Protein AF-A0A4S3ZT06-F1 (afdb_monomer)

Organism: NCBI:txid2565924

Structure (mmCIF, N/CA/C/O backbone):
data_AF-A0A4S3ZT06-F1
#
_entry.id   AF-A0A4S3ZT06-F1
#
loop_
_atom_site.group_PDB
_atom_site.id
_atom_site.type_symbol
_atom_site.label_atom_id
_atom_site.label_alt_id
_atom_site.label_comp_id
_atom_site.label_asym_id
_atom_site.label_entity_id
_atom_site.label_seq_id
_atom_site.pdbx_PDB_ins_code
_atom_site.Cartn_x
_atom_site.Cartn_y
_atom_site.Cartn_z
_atom_site.occupancy
_atom_site.B_iso_or_equiv
_atom_site.auth_seq_id
_atom_site.auth_comp_id
_atom_site.auth_asym_id
_atom_site.auth_atom_id
_atom_site.pdbx_PDB_model_num
ATOM 1 N N . MET A 1 1 ? -8.053 -38.785 -19.564 1.00 36.06 1 MET A N 1
ATOM 2 C CA . MET A 1 1 ? -6.860 -37.958 -19.277 1.00 36.06 1 MET A CA 1
ATOM 3 C C . MET A 1 1 ? -7.232 -37.022 -18.142 1.00 36.06 1 MET A C 1
ATOM 5 O O . MET A 1 1 ? -8.345 -36.522 -18.160 1.00 36.06 1 MET A O 1
ATOM 9 N N . ASN A 1 2 ? -6.358 -36.918 -17.140 1.00 32.78 2 ASN A N 1
ATOM 10 C CA . ASN A 1 2 ? -6.612 -36.364 -15.805 1.00 32.78 2 ASN A CA 1
ATOM 11 C C . ASN A 1 2 ? -7.207 -34.948 -15.781 1.00 32.78 2 ASN A C 1
ATOM 13 O O . ASN A 1 2 ? -6.663 -34.030 -16.386 1.00 32.78 2 ASN A O 1
ATOM 17 N N . GLU A 1 3 ? -8.242 -34.787 -14.958 1.00 38.53 3 GLU A N 1
ATOM 18 C CA . GLU A 1 3 ? -8.952 -33.550 -14.599 1.00 38.53 3 GLU A CA 1
ATOM 19 C C . GLU A 1 3 ? -8.167 -32.643 -13.618 1.00 38.53 3 GLU A C 1
ATOM 21 O O . GLU A 1 3 ? -8.755 -32.023 -12.745 1.00 38.53 3 GLU A O 1
ATOM 26 N N . ASN A 1 4 ? -6.834 -32.560 -13.715 1.00 41.00 4 ASN A N 1
ATOM 27 C CA . ASN A 1 4 ? -6.007 -31.859 -12.709 1.00 41.00 4 ASN A CA 1
ATOM 28 C C . ASN A 1 4 ? -4.947 -30.904 -13.281 1.00 41.00 4 ASN A C 1
ATOM 30 O O . ASN A 1 4 ? -3.940 -30.623 -12.639 1.00 41.00 4 ASN A O 1
ATOM 34 N N . LEU A 1 5 ? -5.152 -30.384 -14.489 1.00 35.47 5 LEU A N 1
ATOM 35 C CA . LEU A 1 5 ? -4.251 -29.402 -15.091 1.00 35.47 5 LEU A CA 1
ATOM 36 C C . LEU A 1 5 ? -5.050 -28.161 -15.496 1.00 35.47 5 LEU A C 1
ATOM 38 O O . LEU A 1 5 ? -5.863 -28.231 -16.411 1.00 35.47 5 LEU A O 1
ATOM 42 N N . LEU A 1 6 ? -4.740 -27.041 -14.827 1.00 35.16 6 LEU A N 1
ATOM 43 C CA . LEU A 1 6 ? -5.126 -25.653 -15.138 1.00 35.16 6 LEU A CA 1
ATOM 44 C C . LEU A 1 6 ? -6.424 -25.115 -14.506 1.00 35.16 6 LEU A C 1
ATOM 46 O O . LEU A 1 6 ? -7.259 -24.511 -15.169 1.00 35.16 6 LEU A O 1
ATOM 50 N N . GLN A 1 7 ? -6.525 -25.201 -13.180 1.00 33.78 7 GLN A N 1
ATOM 51 C CA . GLN A 1 7 ? -7.028 -24.068 -12.392 1.00 33.78 7 GLN A CA 1
ATOM 52 C C . GLN A 1 7 ? -6.006 -23.740 -11.300 1.00 33.78 7 GLN A C 1
ATOM 54 O O . GLN A 1 7 ? -6.276 -23.843 -10.109 1.00 33.78 7 GLN A O 1
ATOM 59 N N . HIS A 1 8 ? -4.805 -23.316 -11.704 1.00 38.28 8 HIS A N 1
ATOM 60 C CA . HIS A 1 8 ? -4.087 -22.362 -10.866 1.00 38.28 8 HIS A CA 1
ATOM 61 C C . HIS A 1 8 ? -4.920 -21.080 -10.917 1.00 38.28 8 HIS A C 1
ATOM 63 O O . HIS A 1 8 ? -4.732 -20.240 -11.791 1.00 38.28 8 HIS A O 1
ATOM 69 N N . THR A 1 9 ? -5.921 -20.958 -10.044 1.00 46.94 9 THR A N 1
ATOM 70 C CA . THR A 1 9 ? -6.425 -19.642 -9.656 1.00 46.94 9 THR A CA 1
ATOM 71 C C . THR A 1 9 ? -5.233 -18.925 -9.053 1.00 46.94 9 THR A C 1
ATOM 73 O O . THR A 1 9 ? -4.911 -19.146 -7.889 1.00 46.94 9 THR A O 1
ATOM 76 N N . GLU A 1 10 ? -4.512 -18.178 -9.885 1.00 65.38 10 GLU A N 1
ATOM 77 C CA . GLU A 1 10 ? -3.357 -17.394 -9.480 1.00 65.38 10 GLU A CA 1
ATOM 78 C C . GLU A 1 10 ? -3.760 -16.560 -8.261 1.00 65.38 10 GLU A C 1
ATOM 80 O O . GLU A 1 10 ? -4.703 -15.761 -8.322 1.00 65.38 10 GLU A O 1
ATOM 85 N N . LYS A 1 11 ? -3.094 -16.828 -7.137 1.00 76.12 11 LYS A N 1
ATOM 86 C CA . LYS A 1 11 ? -3.311 -16.143 -5.868 1.00 76.12 11 LYS A CA 1
ATOM 87 C C . LYS A 1 11 ? -3.136 -14.633 -6.111 1.00 76.12 11 LYS A C 1
ATOM 89 O O . LYS A 1 11 ? -2.160 -14.262 -6.760 1.00 76.12 11 LYS A O 1
ATOM 94 N N . PRO A 1 12 ? -4.076 -13.761 -5.701 1.00 82.94 12 PRO A N 1
ATOM 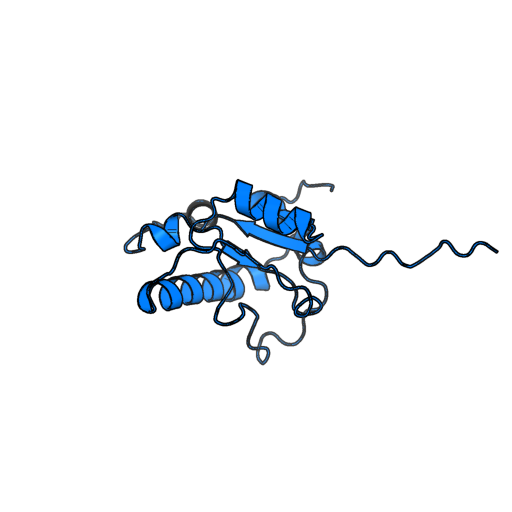95 C CA . PRO A 1 12 ? -3.867 -12.324 -5.831 1.00 82.94 12 PRO A CA 1
ATOM 96 C C . PRO A 1 12 ? -2.665 -11.913 -4.988 1.00 82.94 12 PRO A C 1
ATOM 98 O O . PRO A 1 12 ? -2.548 -12.360 -3.849 1.00 82.94 12 PRO A O 1
ATOM 101 N N . ALA A 1 13 ? -1.795 -11.069 -5.527 1.00 87.62 13 ALA A N 1
ATOM 102 C CA . ALA A 1 13 ? -0.665 -10.530 -4.791 1.00 87.62 13 ALA A CA 1
ATOM 103 C C . ALA A 1 13 ? -0.929 -9.079 -4.371 1.00 87.62 13 ALA A C 1
ATOM 105 O O . ALA A 1 13 ? -1.636 -8.334 -5.054 1.00 87.62 13 ALA A O 1
ATOM 106 N N . VAL A 1 14 ? -0.370 -8.694 -3.229 1.00 89.12 14 VAL A N 1
ATOM 107 C CA . VAL A 1 14 ? -0.442 -7.345 -2.669 1.00 89.12 14 VAL A CA 1
ATOM 108 C C . VAL A 1 14 ? 0.957 -6.883 -2.289 1.00 89.12 14 VAL A C 1
ATOM 110 O O . VAL A 1 14 ? 1.693 -7.600 -1.615 1.00 89.12 14 VAL A O 1
ATOM 113 N N . LEU A 1 15 ? 1.319 -5.679 -2.717 1.00 92.25 15 LEU A N 1
ATOM 114 C CA . LEU A 1 15 ? 2.479 -4.962 -2.205 1.00 92.25 15 LEU A CA 1
ATOM 115 C C . LEU A 1 15 ? 2.089 -4.331 -0.870 1.00 92.25 15 LEU A C 1
ATOM 117 O O . LEU A 1 15 ? 1.141 -3.552 -0.850 1.00 92.25 15 LEU A O 1
ATOM 121 N N . VAL A 1 16 ? 2.803 -4.631 0.215 1.00 94.06 16 VAL A N 1
ATOM 122 C CA . VAL A 1 16 ? 2.565 -4.052 1.549 1.00 94.06 16 VAL A CA 1
ATOM 123 C C . VAL A 1 16 ? 3.840 -3.431 2.118 1.00 94.06 16 VAL A C 1
ATOM 125 O O . VAL A 1 16 ? 4.931 -3.983 1.955 1.00 94.06 16 VAL A O 1
ATOM 128 N N . PHE A 1 17 ? 3.713 -2.286 2.789 1.00 94.44 17 PHE A N 1
ATOM 129 C CA . PHE A 1 17 ? 4.854 -1.530 3.309 1.00 94.44 17 PHE A CA 1
ATOM 130 C C . PHE A 1 17 ? 4.455 -0.508 4.379 1.00 94.44 17 PHE A C 1
ATOM 132 O O . PHE A 1 17 ? 3.325 -0.033 4.404 1.00 94.44 17 PHE A O 1
ATOM 139 N N . HIS A 1 18 ? 5.387 -0.100 5.235 1.00 93.50 18 HIS A N 1
ATOM 140 C CA . HIS A 1 18 ? 5.282 1.162 5.967 1.00 93.50 18 HIS A CA 1
ATOM 141 C C . HIS A 1 18 ? 5.756 2.324 5.098 1.00 93.50 18 HIS A C 1
ATOM 143 O O . HIS A 1 18 ? 6.736 2.225 4.359 1.00 93.50 18 HIS A O 1
ATOM 149 N N . ILE A 1 19 ? 5.135 3.490 5.266 1.00 91.69 19 ILE A N 1
ATOM 150 C CA . ILE A 1 19 ? 5.530 4.708 4.547 1.00 91.69 19 ILE A CA 1
ATOM 151 C C . ILE A 1 19 ? 6.998 5.112 4.790 1.00 91.69 19 ILE A C 1
ATOM 153 O O . ILE A 1 19 ? 7.653 5.695 3.925 1.00 91.69 19 ILE A O 1
ATOM 157 N N . SER A 1 20 ? 7.548 4.760 5.955 1.00 90.75 20 SER A N 1
ATOM 158 C CA . SER A 1 20 ? 8.956 4.984 6.288 1.00 90.75 20 SER A CA 1
ATOM 159 C C . SER A 1 20 ? 9.913 4.203 5.382 1.00 90.75 20 SER A C 1
ATOM 161 O O . SER A 1 20 ? 11.013 4.687 5.115 1.00 90.75 20 SER A O 1
ATOM 163 N N . GLU A 1 21 ? 9.501 3.043 4.862 1.00 92.31 21 GLU A N 1
ATOM 164 C CA . GLU A 1 21 ? 10.287 2.245 3.917 1.00 92.31 21 GLU A CA 1
ATOM 165 C C . GLU A 1 21 ? 10.433 2.982 2.585 1.00 92.31 21 GLU A C 1
ATOM 167 O O . GLU A 1 21 ? 11.551 3.142 2.092 1.00 92.31 21 GLU A O 1
ATOM 172 N N . PHE A 1 22 ? 9.335 3.544 2.067 1.00 91.19 22 PHE A N 1
ATOM 173 C CA . PHE A 1 22 ? 9.356 4.411 0.887 1.00 91.19 22 PHE A CA 1
ATOM 174 C C . PHE A 1 22 ? 10.299 5.606 1.088 1.00 91.19 22 PHE A C 1
ATOM 176 O O . PHE A 1 22 ? 11.200 5.846 0.279 1.00 91.19 22 PHE A O 1
ATOM 183 N N . PHE A 1 23 ? 10.148 6.332 2.198 1.00 89.94 23 PHE A N 1
ATOM 184 C CA . PHE A 1 23 ? 10.984 7.499 2.470 1.00 89.94 23 PHE A CA 1
ATOM 185 C C . PHE A 1 23 ? 12.466 7.145 2.613 1.00 89.94 23 PHE A C 1
ATOM 187 O O . PHE A 1 23 ? 13.321 7.866 2.095 1.00 89.94 23 PHE A O 1
ATOM 194 N N . LYS A 1 24 ? 12.783 6.009 3.242 1.00 90.19 24 LYS A N 1
ATOM 195 C CA . LYS A 1 24 ? 14.153 5.499 3.349 1.00 90.19 24 LYS A CA 1
ATOM 196 C C . LYS A 1 24 ? 14.741 5.166 1.977 1.00 90.19 24 LYS A C 1
ATOM 198 O O . LYS A 1 24 ? 15.876 5.558 1.716 1.00 90.19 24 LYS A O 1
ATOM 203 N N . THR A 1 25 ? 13.988 4.491 1.104 1.00 88.75 25 THR A N 1
ATOM 204 C CA . THR A 1 25 ? 14.436 4.129 -0.253 1.00 88.75 25 THR A CA 1
ATOM 205 C C . THR A 1 25 ? 14.814 5.355 -1.084 1.00 88.75 25 THR A C 1
ATOM 207 O O . THR A 1 25 ? 15.812 5.317 -1.800 1.00 88.75 25 THR A O 1
ATOM 210 N N . TYR A 1 26 ? 14.066 6.456 -0.963 1.00 86.44 26 TYR A N 1
ATOM 211 C CA . TYR A 1 26 ? 14.270 7.657 -1.785 1.00 86.44 26 TYR A CA 1
ATOM 212 C C . TYR A 1 26 ? 14.942 8.830 -1.054 1.00 86.44 26 TYR A C 1
ATOM 214 O O . TYR A 1 26 ? 15.001 9.934 -1.594 1.00 86.44 26 TYR A O 1
ATOM 222 N N . GLY A 1 27 ? 15.467 8.613 0.158 1.00 84.44 27 GLY A N 1
ATOM 223 C CA . GLY A 1 27 ? 16.175 9.644 0.925 1.00 84.44 27 GLY A CA 1
ATOM 224 C C . GLY A 1 27 ? 15.296 10.834 1.325 1.00 84.44 27 GLY A C 1
ATOM 225 O O . GLY A 1 27 ? 15.779 11.963 1.405 1.00 84.44 27 GLY A O 1
ATOM 226 N N . MET A 1 28 ? 14.004 10.595 1.552 1.00 83.94 28 MET A N 1
ATOM 227 C CA . MET A 1 28 ? 13.026 11.606 1.948 1.00 83.94 28 MET A CA 1
ATOM 228 C C . MET A 1 28 ? 12.851 11.643 3.470 1.00 83.94 28 MET A C 1
ATOM 230 O O . MET A 1 28 ? 13.079 10.657 4.169 1.00 83.94 28 MET A O 1
ATOM 234 N N . SER A 1 29 ? 12.431 12.794 3.997 1.00 77.44 29 SER A N 1
ATOM 235 C CA . SER A 1 29 ? 12.130 12.953 5.422 1.00 77.44 29 SER A CA 1
ATOM 236 C C . SER A 1 29 ? 10.635 12.798 5.681 1.00 77.44 29 SER A C 1
ATOM 238 O O . SER A 1 29 ? 9.818 13.423 5.005 1.00 77.44 29 SER A O 1
ATOM 240 N N . VAL A 1 30 ? 10.294 12.014 6.707 1.00 69.62 30 VAL A N 1
ATOM 241 C CA . VAL A 1 30 ? 8.940 11.950 7.265 1.00 69.62 30 VAL A CA 1
ATOM 242 C C . VAL A 1 30 ? 8.720 13.243 8.045 1.00 69.62 30 VAL A C 1
ATOM 244 O O . VAL A 1 30 ? 9.165 13.370 9.183 1.00 69.62 30 VAL A O 1
ATOM 247 N N . SER A 1 31 ? 8.112 14.249 7.426 1.00 71.00 31 SER A N 1
ATOM 248 C CA . SER A 1 31 ? 7.816 15.509 8.108 1.00 71.00 31 SER A CA 1
ATOM 249 C C . SER A 1 31 ? 6.347 15.860 7.928 1.00 71.00 31 SER A C 1
ATOM 251 O O . SER A 1 31 ? 5.790 15.677 6.851 1.00 71.00 31 SER A O 1
ATOM 253 N N . ASN A 1 32 ? 5.726 16.341 9.007 1.00 78.94 32 ASN A N 1
ATOM 254 C CA . ASN A 1 32 ? 4.331 16.793 9.055 1.00 78.94 32 ASN A CA 1
ATOM 255 C C . ASN A 1 32 ? 3.257 15.724 8.771 1.00 78.94 32 ASN A C 1
ATOM 257 O O . ASN A 1 32 ? 2.140 16.084 8.416 1.00 78.94 32 ASN A O 1
ATOM 261 N N . LEU A 1 33 ? 3.560 14.434 8.947 1.00 85.88 33 LEU A N 1
ATOM 262 C CA . LEU A 1 33 ? 2.545 13.375 8.926 1.00 85.88 33 LEU A CA 1
ATOM 263 C C . LEU A 1 33 ? 2.091 13.051 10.346 1.00 85.88 33 LEU A C 1
ATOM 265 O O . LEU A 1 33 ? 2.896 13.076 11.280 1.00 85.88 33 LEU A O 1
ATOM 269 N N . SER A 1 34 ? 0.812 12.722 10.513 1.00 89.31 34 SER A N 1
ATOM 270 C CA . SER A 1 34 ? 0.319 12.238 11.797 1.00 89.31 34 SER A CA 1
ATOM 271 C C . SER A 1 34 ? 0.904 10.869 12.139 1.00 89.31 34 SER A C 1
ATOM 273 O O . SER A 1 34 ? 1.323 10.099 11.268 1.00 89.31 34 SER A O 1
ATOM 275 N N . GLN A 1 35 ? 0.905 10.550 13.433 1.00 89.12 35 GLN A N 1
ATOM 276 C CA . GLN A 1 35 ? 1.375 9.256 13.921 1.00 89.12 35 GLN A CA 1
ATOM 277 C C . GLN A 1 35 ? 0.545 8.105 13.334 1.00 89.12 35 GLN A C 1
ATOM 279 O O . GLN A 1 35 ? 1.104 7.085 12.951 1.00 89.12 35 GLN A O 1
ATOM 284 N N . THR A 1 36 ? -0.772 8.296 13.184 1.00 89.25 36 THR A N 1
ATOM 285 C CA . THR A 1 36 ? -1.675 7.302 12.588 1.00 89.25 36 THR A CA 1
ATOM 286 C C . THR A 1 36 ? -1.234 6.917 11.180 1.00 89.25 36 THR A C 1
ATOM 288 O O . THR A 1 36 ? -1.148 5.731 10.880 1.00 89.25 36 THR A O 1
ATOM 291 N N . ILE A 1 37 ? -0.910 7.893 10.326 1.00 89.44 37 ILE A N 1
ATOM 292 C CA . ILE A 1 37 ? -0.422 7.630 8.965 1.00 89.44 37 ILE A CA 1
ATOM 293 C C . ILE A 1 37 ? 0.942 6.942 9.015 1.00 89.44 37 ILE A C 1
ATOM 295 O O . ILE A 1 37 ? 1.154 5.959 8.313 1.00 89.44 37 ILE A O 1
ATOM 299 N N . CYS A 1 38 ? 1.862 7.439 9.847 1.00 89.56 38 CYS A N 1
ATOM 300 C CA . CYS A 1 38 ? 3.213 6.883 9.957 1.00 89.56 38 CYS A CA 1
ATOM 301 C C . CYS A 1 38 ? 3.217 5.407 10.377 1.00 89.56 38 CYS A C 1
ATOM 303 O O . CYS A 1 38 ? 4.007 4.626 9.847 1.00 89.56 38 CYS A O 1
ATOM 305 N N . ASP A 1 39 ? 2.331 5.046 11.305 1.00 89.56 39 ASP A N 1
ATOM 306 C CA . ASP A 1 39 ? 2.252 3.703 11.880 1.00 89.56 39 ASP A CA 1
ATOM 307 C C . ASP A 1 39 ? 1.374 2.754 11.061 1.00 89.56 39 ASP A C 1
ATOM 309 O O . ASP A 1 39 ? 1.445 1.544 11.253 1.00 89.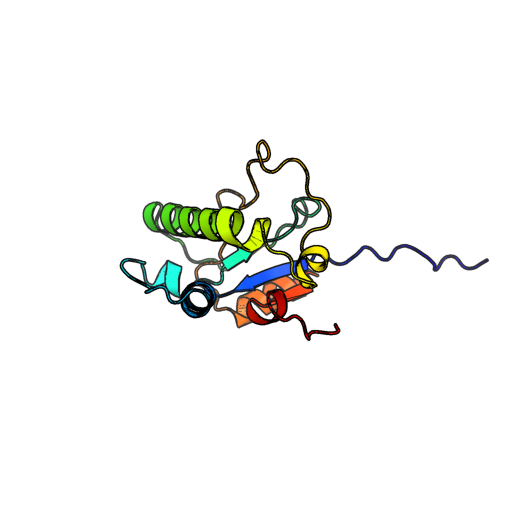56 39 ASP A O 1
ATOM 313 N N . SER A 1 40 ? 0.553 3.268 10.142 1.00 92.38 40 SER A N 1
ATOM 314 C CA . SER A 1 40 ? -0.312 2.416 9.329 1.00 92.38 40 SER A CA 1
ATOM 315 C C . SER A 1 40 ? 0.496 1.653 8.269 1.00 92.38 40 SER A C 1
ATOM 317 O O . SER A 1 40 ? 1.373 2.231 7.615 1.00 92.38 40 SER A O 1
ATOM 319 N N . PRO A 1 41 ? 0.199 0.366 8.039 1.00 93.94 41 PRO A N 1
ATOM 320 C CA . PRO A 1 41 ? 0.683 -0.360 6.878 1.00 93.94 41 PRO A CA 1
ATOM 321 C C . PRO A 1 41 ? -0.089 0.100 5.641 1.00 93.94 41 PRO A C 1
ATOM 323 O O . PRO A 1 41 ? -1.317 0.101 5.642 1.00 93.94 41 PRO A O 1
ATOM 326 N N . PHE A 1 42 ? 0.634 0.468 4.591 1.00 93.38 42 PHE A N 1
ATOM 327 C CA . PHE A 1 42 ? 0.131 0.802 3.262 1.00 93.38 42 PHE A CA 1
ATOM 328 C C . PHE A 1 42 ? 0.144 -0.424 2.361 1.00 93.38 42 PHE A C 1
ATOM 330 O O . PHE A 1 42 ? 0.978 -1.316 2.528 1.00 93.38 42 PHE A O 1
ATOM 337 N N . TYR A 1 43 ? -0.759 -0.458 1.383 1.00 91.88 43 TYR A N 1
ATOM 338 C CA . TYR A 1 43 ? -0.824 -1.550 0.426 1.00 91.88 43 TYR A CA 1
ATOM 339 C C . TYR A 1 43 ? -1.366 -1.158 -0.950 1.00 91.88 43 TYR A C 1
ATOM 341 O O . TYR A 1 43 ? -2.164 -0.233 -1.092 1.00 91.88 43 TYR A O 1
ATOM 349 N N . ILE A 1 44 ? -0.932 -1.900 -1.974 1.00 88.81 44 ILE A N 1
ATOM 350 C CA . ILE A 1 44 ? -1.313 -1.730 -3.384 1.00 88.81 44 ILE A CA 1
ATOM 351 C C . ILE A 1 44 ? -1.501 -3.120 -4.017 1.00 88.81 44 ILE A C 1
ATOM 353 O O . ILE A 1 44 ? -0.652 -3.992 -3.849 1.00 88.81 44 ILE A O 1
ATOM 357 N N . TYR A 1 45 ? -2.591 -3.342 -4.754 1.00 84.75 45 TYR A N 1
ATOM 358 C CA . TYR A 1 45 ? -2.894 -4.620 -5.419 1.00 84.75 45 TYR A CA 1
ATOM 359 C C . TYR A 1 45 ? -3.627 -4.406 -6.755 1.00 84.75 45 TYR A C 1
ATOM 361 O O . TYR A 1 45 ? -4.085 -3.305 -7.060 1.00 84.75 45 TYR A O 1
ATOM 369 N N . ASP A 1 46 ? -3.739 -5.457 -7.570 1.00 78.31 46 ASP A N 1
ATOM 370 C CA . ASP A 1 46 ? -4.369 -5.405 -8.900 1.00 78.31 46 ASP A CA 1
ATOM 371 C C . ASP A 1 46 ? -5.921 -5.437 -8.850 1.00 78.31 46 ASP A C 1
ATOM 373 O O . ASP A 1 46 ? -6.518 -6.306 -8.204 1.00 78.31 46 ASP A O 1
ATOM 377 N N . ARG A 1 47 ? -6.608 -4.535 -9.587 1.00 69.19 47 ARG A N 1
ATOM 378 C CA . ARG A 1 47 ? -8.096 -4.438 -9.613 1.00 69.19 47 ARG A CA 1
ATOM 379 C C . ARG A 1 47 ? -8.812 -5.667 -10.115 1.00 69.19 47 ARG A C 1
ATOM 381 O O . ARG A 1 47 ? -10.016 -5.784 -9.885 1.00 69.19 47 ARG A O 1
ATOM 388 N N . SER A 1 48 ? -8.156 -6.521 -10.897 1.00 66.69 48 SER A N 1
ATOM 389 C CA . SER A 1 48 ? -8.792 -7.748 -11.381 1.00 66.69 48 SER A CA 1
ATOM 390 C C . SER A 1 48 ? -9.282 -8.600 -10.204 1.00 66.69 48 SER A C 1
ATOM 392 O O . SER A 1 48 ? -10.176 -9.428 -10.365 1.00 66.69 48 SER A O 1
ATOM 394 N N . PHE A 1 49 ? -8.787 -8.296 -8.999 1.00 70.00 49 PHE A N 1
ATOM 395 C CA . PHE A 1 49 ? -9.187 -8.859 -7.725 1.00 70.00 49 PHE A CA 1
ATOM 396 C C . PHE A 1 49 ? -10.020 -7.927 -6.833 1.00 70.00 49 PHE A C 1
ATOM 398 O O . PHE A 1 49 ? -10.160 -8.226 -5.655 1.00 70.00 49 PHE A O 1
ATOM 405 N N . LYS A 1 50 ? -10.614 -6.837 -7.342 1.00 62.06 50 LYS A N 1
ATOM 406 C CA . LYS A 1 50 ? -11.391 -5.870 -6.532 1.00 62.06 50 LYS A CA 1
ATOM 407 C C . LYS A 1 50 ? -12.533 -6.508 -5.732 1.00 62.06 50 LYS A C 1
ATOM 409 O O . LYS A 1 50 ? -12.748 -6.159 -4.580 1.00 62.06 50 LYS A O 1
ATOM 414 N N . ASP A 1 51 ? -13.205 -7.515 -6.294 1.00 65.31 51 ASP A N 1
ATOM 415 C CA . ASP A 1 51 ? -14.279 -8.247 -5.603 1.00 65.31 51 ASP A CA 1
ATOM 416 C C . ASP A 1 51 ? -13.738 -9.127 -4.455 1.00 65.31 51 ASP A C 1
ATOM 418 O O . ASP A 1 51 ? -14.499 -9.681 -3.661 1.00 65.31 51 ASP A O 1
ATOM 422 N N . LYS A 1 52 ? -12.409 -9.254 -4.370 1.00 66.50 52 LYS A N 1
ATOM 423 C CA . LYS A 1 52 ? -11.640 -9.931 -3.326 1.00 66.50 52 LYS A CA 1
ATOM 424 C C . LYS A 1 52 ? -10.723 -8.966 -2.572 1.00 66.50 52 LYS A C 1
ATOM 426 O O . LYS A 1 52 ? -9.816 -9.451 -1.913 1.00 66.50 52 LYS A O 1
ATOM 431 N N . GLY A 1 53 ? -10.922 -7.648 -2.690 1.00 72.44 53 GLY A N 1
ATOM 432 C CA . GLY A 1 53 ? -10.062 -6.649 -2.061 1.00 72.44 53 GLY A CA 1
ATOM 433 C C . GLY A 1 53 ? -9.839 -6.932 -0.566 1.00 72.44 53 GLY A C 1
ATOM 434 O O . GLY A 1 53 ? -10.750 -7.456 0.087 1.00 72.44 53 GLY A O 1
ATOM 435 N N . PRO A 1 54 ? -8.653 -6.611 -0.024 1.00 80.31 54 PRO A N 1
ATOM 436 C CA . PRO A 1 54 ? -8.338 -6.856 1.377 1.00 80.31 54 PRO A CA 1
ATOM 437 C C . PRO A 1 54 ? -9.317 -6.153 2.316 1.00 80.31 54 PRO A C 1
ATOM 439 O O . PRO A 1 54 ? -9.678 -4.997 2.099 1.00 80.31 54 PRO A O 1
ATOM 442 N N . LYS A 1 55 ? -9.726 -6.850 3.374 1.00 84.69 55 LYS A N 1
ATOM 443 C CA . LYS A 1 55 ? -10.591 -6.337 4.437 1.00 84.69 55 LYS A CA 1
ATOM 444 C C . LYS A 1 55 ? -9.882 -6.414 5.776 1.00 84.69 55 LYS A C 1
ATOM 446 O O . LYS A 1 55 ? -9.256 -7.424 6.091 1.00 84.69 55 LYS A O 1
ATOM 451 N N . PHE A 1 56 ? -10.046 -5.373 6.573 1.00 87.44 56 PHE A N 1
ATOM 452 C CA . PHE A 1 56 ? -9.491 -5.268 7.913 1.00 87.44 56 PHE A CA 1
ATOM 453 C C . PHE A 1 56 ? -10.644 -4.971 8.870 1.00 87.44 56 PHE A C 1
ATOM 455 O O . PHE A 1 56 ? -11.271 -3.916 8.800 1.00 87.44 56 PHE A O 1
ATOM 462 N N . GLU A 1 57 ? -10.999 -5.950 9.699 1.00 84.06 57 GLU A N 1
ATOM 463 C CA . GLU A 1 57 ? -12.203 -5.879 10.539 1.00 84.06 57 GLU A CA 1
ATOM 464 C C . GLU A 1 57 ? -12.023 -4.955 11.753 1.00 84.06 57 GLU A C 1
ATOM 466 O O . GLU A 1 57 ? -12.996 -4.368 12.223 1.00 84.06 57 GLU A O 1
ATOM 471 N N . ASP A 1 58 ? -10.781 -4.773 12.209 1.00 85.69 58 ASP A N 1
ATOM 472 C CA . ASP A 1 58 ? -10.431 -4.040 13.429 1.00 85.69 58 ASP A CA 1
ATOM 473 C C . ASP A 1 58 ? -9.741 -2.693 13.142 1.00 85.69 58 ASP A C 1
ATOM 475 O O . ASP A 1 58 ? -8.929 -2.217 13.943 1.00 85.69 58 ASP A O 1
ATOM 479 N N . GLU A 1 59 ? -10.025 -2.064 11.993 1.00 84.88 59 GLU A N 1
ATOM 480 C CA . GLU A 1 59 ? -9.440 -0.757 11.674 1.00 84.88 59 GLU A CA 1
ATOM 481 C C . GLU A 1 59 ? -9.851 0.302 12.700 1.00 84.88 59 GLU A C 1
ATOM 483 O O . GLU A 1 59 ? -11.016 0.444 13.089 1.00 84.88 59 GLU A O 1
ATOM 488 N N . LYS A 1 60 ? -8.873 1.101 13.124 1.00 87.19 60 LYS A N 1
ATOM 489 C CA . LYS A 1 60 ? -9.137 2.256 13.974 1.00 87.19 60 LYS A CA 1
ATOM 490 C C . LYS A 1 60 ? -9.747 3.385 13.141 1.00 87.19 60 LYS A C 1
ATOM 492 O O . LYS A 1 60 ? -9.287 3.640 12.031 1.00 87.19 60 LYS A O 1
ATOM 497 N N . PRO A 1 61 ? -10.719 4.132 13.696 1.00 85.38 61 PRO A N 1
ATOM 498 C CA . PRO A 1 61 ? -11.194 5.356 13.069 1.00 85.38 61 PRO A CA 1
ATOM 499 C C . PRO A 1 61 ? -10.037 6.325 12.810 1.00 85.38 61 PRO A C 1
ATOM 501 O O . PRO A 1 61 ? -9.157 6.492 13.659 1.00 85.38 61 PRO A O 1
ATOM 504 N N . ILE A 1 62 ? -10.082 6.995 11.666 1.00 86.88 62 ILE A N 1
ATOM 505 C CA . ILE A 1 62 ? -9.110 8.003 11.251 1.00 86.88 62 ILE A CA 1
ATOM 506 C C . ILE A 1 62 ? -9.834 9.302 10.879 1.00 86.88 62 ILE A C 1
ATOM 508 O O . ILE A 1 62 ? -11.024 9.278 10.566 1.00 86.88 62 ILE A O 1
ATOM 512 N N . SER A 1 63 ? -9.147 10.442 10.983 1.00 90.00 63 SER A N 1
ATOM 513 C CA . SER A 1 63 ? -9.707 11.735 10.579 1.00 90.00 63 SER A CA 1
ATOM 514 C C . SER A 1 63 ? -9.771 11.861 9.052 1.00 90.00 63 SER A C 1
ATOM 516 O O . SER A 1 63 ? -8.953 11.262 8.355 1.00 90.00 63 SER A O 1
ATOM 518 N N . ASP A 1 64 ? -10.699 12.672 8.534 1.00 89.19 64 ASP A N 1
ATOM 519 C CA . ASP A 1 64 ? -10.796 12.942 7.090 1.00 89.19 64 ASP A CA 1
ATOM 520 C C . ASP A 1 64 ? -9.489 13.554 6.539 1.00 89.19 64 ASP A C 1
ATOM 522 O O . ASP A 1 64 ? -9.041 13.203 5.454 1.00 89.19 64 ASP A O 1
ATOM 526 N N . GLU A 1 65 ? -8.825 14.415 7.320 1.00 90.44 65 GLU A N 1
ATOM 527 C CA . GLU A 1 65 ? -7.543 15.036 6.951 1.00 90.44 65 GLU A CA 1
ATOM 528 C C . GLU A 1 65 ? -6.414 14.005 6.832 1.00 90.44 65 GLU A C 1
ATOM 530 O O . GLU A 1 65 ? -5.644 14.012 5.866 1.00 90.44 65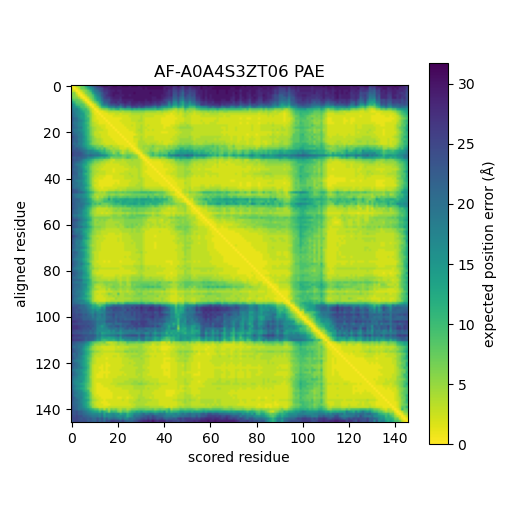 GLU A O 1
ATOM 535 N N . ASP A 1 66 ? -6.316 13.098 7.805 1.00 89.62 66 ASP A N 1
ATOM 536 C CA . ASP A 1 66 ? -5.322 12.031 7.764 1.00 89.62 66 ASP A CA 1
ATOM 537 C C . ASP A 1 66 ? -5.606 11.048 6.624 1.00 89.62 66 ASP A C 1
ATOM 539 O O . ASP A 1 66 ? -4.684 10.553 5.971 1.00 89.62 66 ASP A O 1
ATOM 543 N N . PHE A 1 67 ? -6.890 10.787 6.377 1.00 86.50 67 PHE A N 1
ATOM 544 C CA . PHE A 1 67 ? -7.349 9.948 5.287 1.00 86.50 67 PHE A CA 1
ATOM 545 C C . PHE A 1 67 ? -6.916 10.512 3.926 1.00 86.50 67 PHE A C 1
ATOM 547 O O . PHE A 1 67 ? -6.226 9.828 3.161 1.00 86.50 67 PHE A O 1
ATOM 554 N N . ASP A 1 68 ? -7.241 11.779 3.663 1.00 87.44 68 ASP A N 1
ATOM 555 C CA . ASP A 1 68 ? -6.870 12.488 2.436 1.00 87.44 68 ASP A CA 1
ATOM 556 C C . ASP A 1 68 ? -5.347 12.540 2.254 1.00 87.44 68 ASP A C 1
ATOM 558 O O . ASP A 1 68 ? -4.829 12.341 1.150 1.00 87.44 68 ASP A O 1
ATOM 562 N N . THR A 1 69 ? -4.612 12.749 3.349 1.00 89.06 69 THR A N 1
ATOM 563 C CA . THR A 1 69 ? -3.146 12.799 3.344 1.00 89.06 69 THR A CA 1
ATOM 564 C C . THR A 1 69 ? -2.535 11.440 2.999 1.00 89.06 69 THR A C 1
ATOM 566 O O . THR A 1 69 ? -1.692 11.356 2.101 1.00 89.06 69 THR A O 1
ATOM 569 N N . GLY A 1 70 ? -2.971 10.362 3.662 1.00 88.69 70 GLY A N 1
ATOM 570 C CA . GLY A 1 70 ? -2.508 9.002 3.376 1.00 88.69 70 GLY A CA 1
ATOM 571 C C . GLY A 1 70 ? -2.782 8.605 1.924 1.00 88.69 70 GLY A C 1
ATOM 572 O O . GLY A 1 70 ? -1.899 8.088 1.235 1.00 88.69 70 GLY A O 1
ATOM 573 N N . PHE A 1 71 ? -3.969 8.939 1.417 1.00 85.88 71 PHE A N 1
ATOM 574 C CA . PHE A 1 71 ? -4.342 8.679 0.030 1.00 85.88 71 PHE A CA 1
ATOM 575 C C . PHE A 1 71 ? -3.488 9.468 -0.973 1.00 85.88 71 PHE A C 1
ATOM 577 O O . PHE A 1 71 ? -3.007 8.904 -1.958 1.00 85.88 71 PHE A O 1
ATOM 584 N N . ALA A 1 72 ? -3.252 10.760 -0.727 1.00 85.88 72 ALA A N 1
ATOM 585 C CA . ALA A 1 72 ? -2.417 11.595 -1.593 1.00 85.88 72 ALA A CA 1
ATOM 586 C C . ALA A 1 72 ? -0.977 11.065 -1.693 1.00 85.88 72 ALA A C 1
ATOM 588 O O . ALA A 1 72 ? -0.375 11.064 -2.776 1.00 85.88 72 ALA A O 1
ATOM 589 N N . ILE A 1 73 ? -0.434 10.563 -0.582 1.00 87.75 73 ILE A N 1
ATOM 590 C CA . ILE A 1 73 ? 0.889 9.940 -0.565 1.00 87.75 73 ILE A CA 1
ATOM 591 C C . ILE A 1 73 ? 0.877 8.646 -1.371 1.00 87.75 73 ILE A C 1
ATOM 593 O O . ILE A 1 73 ? 1.723 8.470 -2.245 1.00 87.75 73 ILE A O 1
ATOM 597 N N . LEU A 1 74 ? -0.100 7.770 -1.143 1.00 88.25 74 LEU A N 1
ATOM 598 C CA . LEU A 1 74 ? -0.186 6.499 -1.856 1.00 88.25 74 LEU A CA 1
ATOM 599 C C . LEU A 1 74 ? -0.347 6.697 -3.369 1.00 88.25 74 LEU A C 1
ATOM 601 O O . LEU A 1 74 ? 0.315 6.020 -4.157 1.00 88.25 74 LEU A O 1
ATOM 605 N N . LYS A 1 75 ? -1.132 7.700 -3.781 1.00 84.69 75 LYS A N 1
ATOM 606 C CA . LYS A 1 75 ? -1.257 8.115 -5.184 1.00 84.69 75 LYS A CA 1
ATOM 607 C C . LYS A 1 75 ? 0.082 8.566 -5.770 1.00 84.69 75 LYS A C 1
ATOM 609 O O . LYS A 1 75 ? 0.397 8.225 -6.907 1.00 84.69 75 LYS A O 1
ATOM 614 N N . THR A 1 76 ? 0.883 9.297 -4.997 1.00 86.06 76 THR A N 1
ATOM 615 C CA . THR A 1 76 ? 2.237 9.706 -5.401 1.00 86.06 76 THR A CA 1
ATOM 616 C C . THR A 1 76 ? 3.159 8.493 -5.548 1.00 86.06 76 THR A C 1
ATOM 618 O O . THR A 1 76 ? 3.838 8.363 -6.566 1.00 86.06 76 THR A O 1
ATOM 621 N N . ILE A 1 77 ? 3.150 7.579 -4.571 1.00 89.00 77 ILE A N 1
ATOM 622 C CA . ILE A 1 77 ? 3.950 6.344 -4.590 1.00 89.00 77 ILE A CA 1
ATOM 623 C C . ILE A 1 77 ? 3.615 5.507 -5.827 1.00 89.00 77 ILE A C 1
ATOM 625 O O . ILE A 1 77 ? 4.518 5.055 -6.530 1.00 89.00 77 ILE A O 1
ATOM 629 N N . TRP A 1 78 ? 2.330 5.341 -6.135 1.00 86.69 78 TRP A N 1
ATOM 630 C CA . TRP A 1 78 ? 1.899 4.639 -7.337 1.00 86.69 78 TRP A CA 1
ATOM 631 C C . TRP A 1 78 ? 2.350 5.354 -8.616 1.00 86.69 78 TRP A C 1
ATOM 633 O O . TRP A 1 78 ? 3.108 4.783 -9.398 1.00 86.69 78 TRP A O 1
ATOM 643 N N . ASN A 1 79 ? 1.930 6.604 -8.816 1.00 80.94 79 ASN A N 1
ATOM 644 C CA . ASN A 1 79 ? 2.106 7.304 -10.090 1.00 80.94 79 ASN A CA 1
ATOM 645 C C . ASN A 1 79 ? 3.569 7.565 -10.441 1.00 80.94 79 ASN A C 1
ATOM 647 O O . ASN A 1 79 ? 3.944 7.515 -11.612 1.00 80.94 79 ASN A O 1
ATOM 651 N N . GLU A 1 80 ? 4.398 7.878 -9.449 1.00 85.44 80 GLU A N 1
ATOM 652 C CA . GLU A 1 80 ? 5.776 8.296 -9.699 1.00 85.44 80 GLU A CA 1
ATOM 653 C C . GLU A 1 80 ? 6.793 7.170 -9.538 1.00 85.44 80 GLU A C 1
ATOM 655 O O . GLU A 1 80 ? 7.870 7.250 -10.130 1.00 85.44 80 GLU A O 1
ATOM 660 N N . TYR A 1 81 ? 6.450 6.103 -8.808 1.00 87.88 81 TYR A N 1
ATOM 661 C CA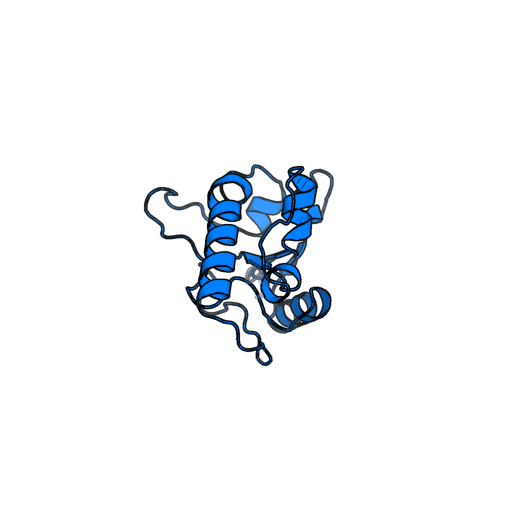 . TYR A 1 81 ? 7.408 5.057 -8.456 1.00 87.88 81 TYR A CA 1
ATOM 662 C C . TYR A 1 81 ? 6.930 3.665 -8.852 1.00 87.88 81 TYR A C 1
ATOM 664 O O . TYR A 1 81 ? 7.498 3.082 -9.771 1.00 87.88 81 TYR A O 1
ATOM 672 N N . VAL A 1 82 ? 5.893 3.128 -8.201 1.00 87.88 82 VAL A N 1
ATOM 673 C CA . VAL A 1 82 ? 5.474 1.725 -8.379 1.00 87.88 82 VAL A CA 1
ATOM 674 C C . VAL A 1 82 ? 4.929 1.479 -9.786 1.00 87.88 82 VAL A C 1
ATOM 676 O O . VAL A 1 82 ? 5.404 0.575 -10.460 1.00 87.88 82 VAL A O 1
ATOM 679 N N . GLY A 1 83 ? 4.009 2.309 -10.281 1.00 81.06 83 GLY A N 1
ATOM 680 C CA . GLY A 1 83 ? 3.388 2.162 -11.606 1.00 81.06 83 GLY A CA 1
ATOM 681 C C . GLY A 1 83 ? 4.353 2.369 -12.780 1.00 81.06 83 GLY A C 1
ATOM 682 O O . GLY A 1 83 ? 4.077 1.944 -13.899 1.00 81.06 83 GLY A O 1
ATOM 683 N N . LYS A 1 84 ? 5.508 2.996 -12.528 1.00 81.69 84 LYS A N 1
ATOM 684 C CA . LYS A 1 84 ? 6.601 3.184 -13.498 1.00 81.69 84 LYS A CA 1
ATOM 685 C C . LYS A 1 84 ? 7.773 2.225 -13.245 1.00 81.69 84 LYS A C 1
ATOM 687 O O . LYS A 1 84 ? 8.766 2.267 -13.980 1.00 81.69 84 LYS A O 1
ATOM 692 N N . ALA A 1 85 ? 7.685 1.389 -12.210 1.00 82.81 85 ALA A N 1
ATOM 693 C CA . ALA A 1 85 ? 8.751 0.491 -11.811 1.00 82.81 85 ALA A CA 1
ATOM 694 C C . ALA A 1 85 ? 8.954 -0.589 -12.871 1.00 82.81 85 ALA A C 1
ATOM 696 O O . ALA A 1 85 ? 8.016 -1.188 -13.390 1.00 82.81 85 ALA A O 1
ATOM 697 N N . LYS A 1 86 ? 10.218 -0.869 -13.170 1.00 81.06 86 LYS A N 1
ATOM 698 C CA . LYS A 1 86 ? 10.610 -2.042 -13.945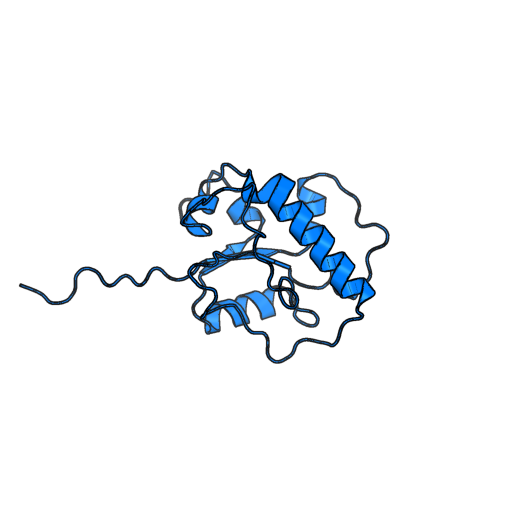 1.00 81.06 86 LYS A CA 1
ATOM 699 C C . LYS A 1 86 ? 11.280 -2.991 -12.974 1.00 81.06 86 LYS A C 1
ATOM 701 O O . LYS A 1 86 ? 12.493 -2.976 -12.923 1.00 81.06 86 LYS A O 1
ATOM 706 N N . THR A 1 87 ? 10.526 -3.720 -12.162 1.00 81.88 87 THR A N 1
ATOM 707 C CA . THR A 1 87 ? 11.080 -4.711 -11.224 1.00 81.88 87 THR A CA 1
ATOM 708 C C . THR A 1 87 ? 10.574 -6.108 -11.580 1.00 81.88 87 THR A C 1
ATOM 710 O O . THR A 1 87 ? 9.493 -6.218 -12.172 1.00 81.88 87 THR A O 1
ATOM 713 N N . PRO A 1 88 ? 11.306 -7.187 -11.242 1.00 75.00 88 PRO A N 1
ATOM 714 C CA . PRO A 1 88 ? 10.832 -8.555 -11.475 1.00 75.00 88 PRO A CA 1
ATOM 715 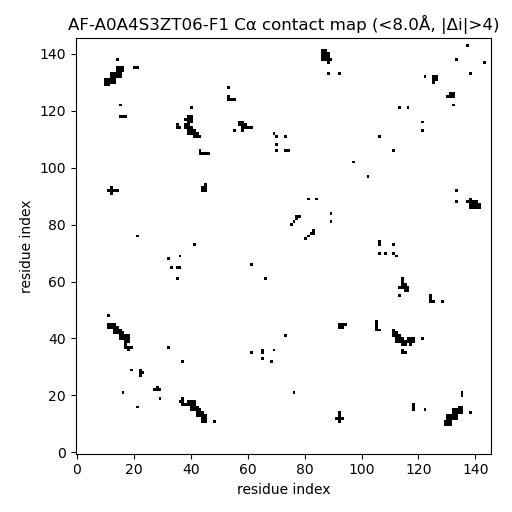C C . PRO A 1 88 ? 9.474 -8.814 -10.803 1.00 75.00 88 PRO A C 1
ATOM 717 O O . PRO A 1 88 ? 8.555 -9.375 -11.408 1.00 75.00 88 PRO A O 1
ATOM 720 N N . SER A 1 89 ? 9.313 -8.289 -9.588 1.00 82.94 89 SER A N 1
ATOM 721 C CA . SER A 1 89 ? 8.105 -8.412 -8.772 1.00 82.94 89 SER A CA 1
ATOM 722 C C . SER A 1 89 ? 6.910 -7.597 -9.282 1.00 82.94 89 SER A C 1
ATOM 724 O O . 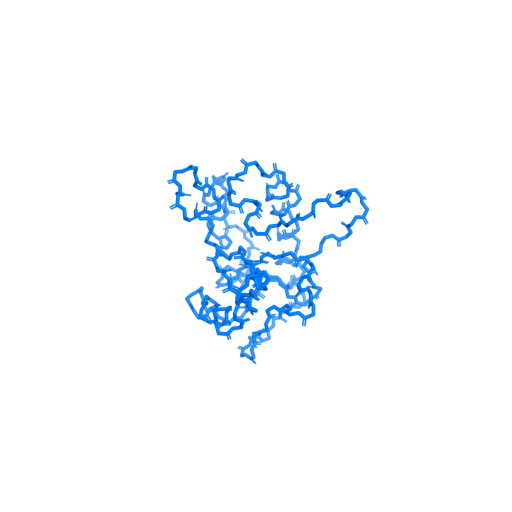SER A 1 89 ? 5.782 -7.888 -8.886 1.00 82.94 89 SER A O 1
ATOM 726 N N . PHE A 1 90 ? 7.093 -6.635 -10.201 1.00 84.12 90 PHE A N 1
ATOM 727 C CA . PHE A 1 90 ? 5.976 -5.860 -10.762 1.00 84.12 90 PHE A CA 1
ATOM 728 C C . PHE A 1 90 ? 4.914 -6.776 -11.377 1.00 84.12 90 PHE A C 1
ATOM 730 O O . PHE A 1 90 ? 3.735 -6.653 -11.066 1.00 84.12 90 PHE A O 1
ATOM 737 N N . SER A 1 91 ? 5.340 -7.744 -12.194 1.00 78.69 91 SER A N 1
ATOM 738 C CA . SER A 1 91 ? 4.433 -8.691 -12.860 1.00 78.69 91 SER A CA 1
ATOM 739 C C . SER A 1 91 ? 3.815 -9.736 -11.924 1.00 78.69 91 SER A C 1
ATOM 741 O O . SER A 1 91 ? 2.792 -10.328 -12.265 1.00 78.69 91 SER A O 1
ATOM 743 N N . ARG A 1 92 ? 4.404 -9.939 -10.734 1.00 78.75 92 ARG A N 1
ATOM 744 C CA . ARG A 1 92 ? 3.827 -10.785 -9.677 1.00 78.75 92 ARG A CA 1
ATOM 745 C C . ARG A 1 92 ? 2.616 -10.102 -9.048 1.00 78.75 92 ARG A C 1
ATOM 747 O O . ARG A 1 92 ? 1.609 -10.759 -8.807 1.00 78.75 92 ARG A O 1
ATOM 754 N N . VAL A 1 93 ? 2.699 -8.786 -8.829 1.00 79.19 93 VAL A N 1
ATOM 755 C CA . VAL A 1 93 ? 1.619 -7.998 -8.215 1.00 79.19 93 VAL A CA 1
ATOM 756 C C . VAL A 1 93 ? 0.581 -7.534 -9.242 1.00 79.19 93 VAL A C 1
ATOM 758 O O . VAL A 1 93 ? -0.614 -7.608 -8.964 1.00 79.19 93 VAL A O 1
ATOM 761 N N . PHE A 1 94 ? 1.009 -7.102 -10.431 1.00 79.44 94 PHE A N 1
ATOM 762 C CA . PHE A 1 94 ? 0.168 -6.420 -11.420 1.00 79.44 94 PHE A CA 1
ATOM 763 C C . PHE A 1 94 ? 0.171 -7.158 -12.764 1.00 79.44 94 PHE A C 1
ATOM 765 O O . PHE A 1 94 ? 1.202 -7.276 -13.428 1.00 79.44 94 PHE A O 1
ATOM 772 N N . LYS A 1 95 ? -0.997 -7.651 -13.187 1.00 68.56 95 LYS A N 1
ATOM 773 C CA . LYS A 1 95 ? -1.144 -8.555 -14.338 1.00 68.56 95 LYS A CA 1
ATOM 774 C C . LYS A 1 95 ? -1.428 -7.850 -15.655 1.00 68.56 95 LYS A C 1
ATOM 776 O O . LYS A 1 95 ? -1.126 -8.415 -16.704 1.00 68.56 95 LYS A O 1
ATOM 781 N N . ILE A 1 96 ? -2.022 -6.653 -15.646 1.00 57.72 96 ILE A N 1
ATOM 782 C CA . ILE A 1 96 ? -2.394 -5.943 -16.881 1.00 57.72 96 ILE A CA 1
ATOM 783 C C . ILE A 1 96 ? -2.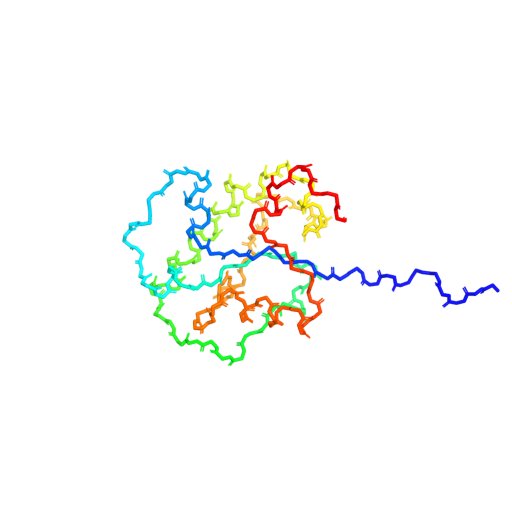232 -4.427 -16.696 1.00 57.72 96 ILE A C 1
ATOM 785 O O . ILE A 1 96 ? -2.965 -3.810 -15.931 1.00 57.72 96 ILE A O 1
ATOM 789 N N . MET A 1 97 ? -1.306 -3.816 -17.445 1.00 53.22 97 MET A N 1
ATOM 790 C CA . MET A 1 97 ? -1.269 -2.364 -17.647 1.00 53.22 97 MET A CA 1
ATOM 791 C C . MET A 1 97 ? -2.294 -1.989 -18.727 1.00 53.22 97 MET A C 1
ATOM 793 O O . MET A 1 97 ? -2.012 -2.126 -19.917 1.00 53.22 97 MET A O 1
ATOM 797 N N . THR A 1 98 ? -3.492 -1.558 -18.331 1.00 41.84 98 THR A N 1
ATOM 798 C CA . THR A 1 98 ? -4.353 -0.737 -19.198 1.00 41.84 98 THR A CA 1
ATOM 799 C C . THR A 1 98 ? -4.076 0.742 -18.937 1.00 41.84 98 THR A C 1
ATOM 801 O O . THR A 1 98 ? -3.694 1.108 -17.831 1.00 41.84 98 THR A O 1
ATOM 804 N N . ASP A 1 99 ? -4.168 1.539 -20.005 1.00 45.81 99 ASP A N 1
ATOM 805 C CA . ASP A 1 99 ? -3.803 2.958 -20.130 1.00 45.81 99 ASP A CA 1
ATOM 806 C C . ASP A 1 99 ? -3.693 3.765 -18.819 1.00 45.81 99 ASP A C 1
ATOM 808 O O . ASP A 1 99 ? -4.689 4.120 -18.183 1.00 45.81 99 ASP A O 1
ATOM 812 N N . LEU A 1 100 ? -2.448 4.138 -18.491 1.00 49.47 100 LEU A N 1
ATOM 813 C CA . LEU A 1 100 ? -2.054 4.952 -17.331 1.00 49.47 100 LEU A CA 1
ATOM 814 C C . LEU A 1 100 ? -2.724 6.340 -17.289 1.00 49.47 100 LEU A C 1
ATOM 816 O O . LEU A 1 100 ? -2.797 6.943 -16.222 1.00 49.47 100 LEU A O 1
ATOM 820 N N . ASP A 1 101 ? -3.194 6.849 -18.432 1.00 43.53 101 ASP A N 1
ATOM 821 C CA . ASP A 1 101 ? -3.724 8.213 -18.574 1.00 43.53 101 ASP A CA 1
ATOM 822 C C . ASP A 1 101 ? -5.234 8.333 -18.297 1.00 43.53 101 ASP A C 1
ATOM 824 O O . ASP A 1 101 ? -5.743 9.445 -18.142 1.00 43.53 101 ASP A O 1
ATOM 828 N N . THR A 1 102 ? -5.972 7.218 -18.242 1.00 43.00 102 THR A N 1
ATOM 829 C CA . THR A 1 102 ? -7.442 7.236 -18.071 1.00 43.00 102 THR A CA 1
ATOM 830 C C . THR A 1 102 ? -7.956 6.362 -16.944 1.00 43.00 102 THR A C 1
ATOM 832 O O . THR A 1 102 ? -9.104 6.518 -16.530 1.00 43.00 102 THR A O 1
ATOM 835 N N . ASP A 1 103 ? -7.140 5.433 -16.456 1.00 44.78 103 ASP A N 1
ATOM 836 C CA . ASP A 1 103 ? -7.514 4.649 -15.297 1.00 44.78 103 ASP A CA 1
ATOM 837 C C . ASP A 1 103 ? -7.211 5.478 -14.040 1.00 44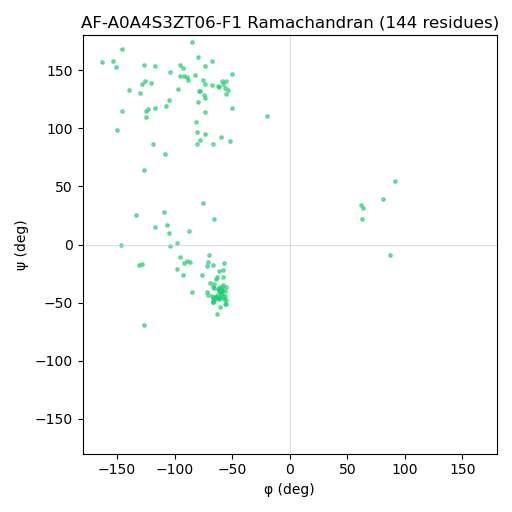.78 103 ASP A C 1
ATOM 839 O O . ASP A 1 103 ? -6.062 5.629 -13.625 1.00 44.78 103 ASP A O 1
ATOM 843 N N . ASP A 1 104 ? -8.264 6.012 -13.418 1.00 42.84 104 ASP A N 1
ATOM 844 C CA . ASP A 1 104 ? -8.257 6.364 -11.999 1.00 42.84 104 ASP A CA 1
ATOM 845 C C . ASP A 1 104 ? -7.783 5.126 -11.214 1.00 42.84 104 ASP A C 1
ATOM 847 O O . ASP A 1 104 ? -8.593 4.271 -10.855 1.00 42.84 104 ASP A O 1
ATOM 851 N N . PHE A 1 105 ? -6.469 4.971 -11.003 1.00 48.72 105 PHE A N 1
ATOM 852 C CA . PHE A 1 105 ? -5.931 3.871 -10.203 1.00 48.72 105 PHE A CA 1
ATOM 853 C C . PHE A 1 105 ? -6.219 4.125 -8.710 1.00 48.72 105 PHE A C 1
ATOM 855 O O . PHE A 1 105 ? -5.890 5.191 -8.193 1.00 48.72 105 PHE A O 1
ATOM 862 N N . TYR A 1 106 ? -7.059 3.303 -8.058 1.00 55.16 106 TYR A N 1
ATOM 863 C CA . TYR A 1 106 ? -6.815 1.948 -7.490 1.00 55.16 106 TYR A CA 1
ATOM 864 C C . TYR A 1 106 ? -6.129 1.954 -6.125 1.00 55.16 106 TYR A C 1
ATOM 866 O O . TYR A 1 106 ? -5.308 1.118 -5.759 1.00 55.16 106 TYR A O 1
ATOM 874 N N . VAL A 1 107 ? -6.568 2.912 -5.345 1.00 44.56 107 VAL A N 1
ATOM 875 C CA . VAL A 1 107 ? -6.764 2.791 -3.920 1.00 44.56 107 VAL A CA 1
ATOM 876 C C . VAL A 1 107 ? -8.265 3.004 -3.822 1.00 44.56 107 VAL A C 1
ATOM 878 O O . VAL A 1 107 ? -8.756 4.025 -4.314 1.00 44.56 107 VAL A O 1
ATOM 881 N N . GLU A 1 108 ? -9.045 2.029 -3.353 1.00 39.03 108 GLU A N 1
ATOM 882 C CA . GLU A 1 108 ? -10.463 2.336 -3.144 1.00 39.03 108 GLU A CA 1
ATOM 883 C C . GLU A 1 108 ? -10.500 3.502 -2.151 1.00 39.03 108 GLU A C 1
ATOM 885 O O . GLU A 1 108 ? -9.671 3.544 -1.243 1.00 39.03 108 GLU A O 1
ATOM 890 N N . SER A 1 109 ? -11.395 4.478 -2.318 1.00 34.41 109 SER A N 1
ATOM 891 C CA . SER A 1 109 ? -11.414 5.727 -1.534 1.00 34.41 109 SER A CA 1
ATOM 892 C C . SER A 1 109 ? -11.733 5.526 -0.042 1.00 34.41 109 SER A C 1
ATOM 894 O O . SER A 1 109 ? -12.236 6.431 0.613 1.00 34.41 109 SER A O 1
ATOM 896 N N . ARG A 1 110 ? -11.510 4.324 0.484 1.00 46.47 110 ARG A N 1
ATOM 897 C CA . ARG A 1 110 ? -11.551 3.944 1.889 1.00 46.47 110 ARG A CA 1
ATOM 898 C C . ARG A 1 110 ? -10.317 3.141 2.327 1.00 46.47 110 ARG A C 1
ATOM 900 O O . ARG A 1 110 ? -10.077 3.077 3.520 1.00 46.47 110 ARG A O 1
ATOM 907 N N . TYR A 1 111 ? -9.536 2.558 1.408 1.00 60.75 111 TYR A N 1
ATOM 908 C CA . TYR A 1 111 ? -8.651 1.426 1.703 1.00 60.75 111 TYR A CA 1
ATOM 909 C C . TYR A 1 111 ? -7.406 1.412 0.799 1.00 60.75 111 TYR A C 1
ATOM 911 O O . TYR A 1 111 ? -7.436 0.966 -0.349 1.00 60.75 111 TYR A O 1
ATOM 919 N N . GLY A 1 112 ? -6.304 1.923 1.346 1.00 80.31 112 GLY A N 1
ATOM 920 C CA . GLY A 1 112 ? -4.930 1.786 0.826 1.00 80.31 112 GLY A CA 1
ATOM 921 C C . GLY A 1 112 ? -3.879 1.712 1.928 1.00 80.31 112 GLY A C 1
ATOM 922 O O . GLY A 1 112 ? -2.680 1.628 1.677 1.00 80.31 112 GLY A O 1
ATOM 923 N N . PHE A 1 113 ? -4.344 1.784 3.164 1.00 87.75 113 PHE A N 1
ATOM 924 C CA . PHE A 1 113 ? -3.597 1.557 4.376 1.00 87.75 113 PHE A CA 1
ATOM 925 C C . PHE A 1 113 ? -4.594 1.098 5.444 1.00 87.75 113 PHE A C 1
ATOM 927 O O . PHE A 1 113 ? -5.793 1.319 5.274 1.00 87.75 113 PHE A O 1
ATOM 934 N N . ALA A 1 114 ? -4.129 0.413 6.489 1.00 90.44 114 ALA A N 1
ATOM 935 C CA . ALA A 1 114 ? -4.996 -0.183 7.513 1.00 90.44 114 ALA A CA 1
ATOM 936 C C . ALA A 1 114 ? -4.711 0.416 8.905 1.00 90.44 114 ALA A C 1
ATOM 938 O O . ALA A 1 114 ? -3.896 -0.126 9.657 1.00 90.44 114 ALA A O 1
ATOM 939 N N . PRO A 1 115 ? -5.347 1.544 9.277 1.00 89.00 115 PRO A N 1
ATOM 940 C CA . PRO A 1 115 ? -5.123 2.180 10.570 1.00 89.00 115 PRO A CA 1
ATOM 941 C C . PRO A 1 115 ? -5.391 1.239 11.737 1.00 89.00 115 PRO A C 1
ATOM 943 O O . PRO A 1 115 ? -6.417 0.571 11.797 1.00 89.00 115 PRO A O 1
ATOM 946 N N . GLY A 1 116 ? -4.489 1.225 12.715 1.00 87.31 116 GLY A N 1
ATOM 947 C CA . GLY A 1 116 ? -4.633 0.394 13.910 1.00 87.31 116 GLY A CA 1
ATOM 948 C C . GLY A 1 116 ? -4.093 -1.027 13.789 1.00 87.31 116 GLY A C 1
ATOM 949 O O . GLY A 1 116 ? -3.961 -1.670 14.830 1.00 87.31 116 GLY A O 1
ATOM 950 N N . TYR A 1 117 ? -3.711 -1.458 12.588 1.00 91.50 117 TYR A N 1
ATOM 951 C CA . TYR A 1 117 ? -2.874 -2.632 12.380 1.00 91.50 117 TYR A CA 1
ATOM 952 C C . TYR A 1 117 ? -1.405 -2.219 12.412 1.00 91.50 117 TYR A C 1
ATOM 954 O O . TYR A 1 117 ? -1.050 -1.139 11.944 1.00 91.50 117 TYR A O 1
ATOM 962 N N . ASP A 1 118 ? -0.553 -3.085 12.952 1.00 93.06 118 ASP A N 1
ATOM 963 C CA . ASP A 1 118 ? 0.857 -3.066 12.589 1.00 93.06 118 ASP A CA 1
ATOM 964 C C . ASP A 1 118 ? 1.072 -3.880 11.305 1.00 93.06 118 ASP A C 1
ATOM 966 O O . ASP A 1 118 ? 0.158 -4.496 10.744 1.00 93.06 118 ASP A O 1
ATOM 970 N N . LEU A 1 119 ? 2.296 -3.837 10.800 1.00 92.88 119 LEU A N 1
ATOM 971 C CA . LEU A 1 119 ? 2.624 -4.438 9.523 1.00 92.88 119 LEU A CA 1
ATOM 972 C C . LEU A 1 119 ? 2.570 -5.974 9.544 1.00 92.88 119 LEU A C 1
ATOM 974 O O . LEU A 1 119 ? 2.154 -6.556 8.544 1.00 92.88 119 LEU A O 1
ATOM 978 N N . ASP A 1 120 ? 2.906 -6.624 10.659 1.00 94.12 120 ASP A N 1
ATOM 979 C CA . ASP A 1 120 ? 2.827 -8.085 10.791 1.00 94.12 120 ASP A CA 1
ATOM 980 C C . ASP A 1 120 ? 1.366 -8.552 10.857 1.00 94.12 120 ASP A C 1
ATOM 982 O O . ASP A 1 120 ? 0.970 -9.475 10.141 1.00 94.12 120 ASP A O 1
ATOM 986 N N . ALA A 1 121 ? 0.531 -7.855 11.633 1.00 93.50 121 ALA A N 1
ATOM 987 C CA . ALA A 1 121 ? -0.904 -8.105 11.705 1.00 93.50 121 ALA A CA 1
ATOM 988 C C . ALA A 1 121 ? -1.580 -7.900 10.340 1.00 93.50 121 ALA A C 1
ATOM 990 O O . ALA A 1 121 ? -2.482 -8.654 9.967 1.00 93.50 121 ALA A O 1
ATOM 991 N N . ALA A 1 122 ? -1.126 -6.916 9.556 1.00 93.25 122 ALA A N 1
ATOM 992 C CA . ALA A 1 122 ? -1.631 -6.730 8.204 1.00 93.25 122 ALA A CA 1
ATOM 993 C C . ALA A 1 122 ? -1.229 -7.876 7.265 1.00 93.25 122 ALA A C 1
ATOM 995 O O . ALA A 1 122 ? -2.082 -8.387 6.539 1.00 93.25 122 ALA A O 1
ATOM 996 N N . ILE A 1 123 ? 0.030 -8.333 7.307 1.00 94.38 123 ILE A N 1
ATOM 997 C CA . ILE A 1 123 ? 0.498 -9.510 6.547 1.00 94.38 123 ILE A CA 1
ATOM 998 C C . ILE A 1 123 ? -0.345 -10.747 6.877 1.00 94.38 123 ILE A C 1
ATOM 1000 O O . ILE A 1 123 ? -0.745 -11.484 5.968 1.00 94.38 123 ILE A O 1
ATOM 1004 N N . GLU A 1 124 ? -0.626 -10.977 8.160 1.00 94.25 124 GLU A N 1
ATOM 1005 C CA . GLU A 1 124 ? -1.472 -12.083 8.606 1.00 94.25 124 GLU A CA 1
ATOM 1006 C C . GLU A 1 124 ? -2.894 -11.952 8.041 1.00 94.25 124 GLU A C 1
ATOM 1008 O O . GLU A 1 124 ? -3.420 -12.906 7.460 1.00 94.25 124 GLU A O 1
ATOM 1013 N N . ALA A 1 125 ? -3.489 -10.757 8.114 1.00 92.31 125 ALA A N 1
ATOM 1014 C CA . ALA A 1 125 ? -4.815 -10.485 7.565 1.00 92.31 125 ALA A CA 1
ATOM 1015 C C . ALA A 1 125 ? -4.886 -10.730 6.047 1.00 92.31 125 ALA A C 1
ATOM 1017 O O . ALA A 1 125 ? -5.833 -11.368 5.576 1.00 92.31 125 ALA A O 1
ATOM 1018 N N . PHE A 1 126 ? -3.886 -10.289 5.276 1.00 92.00 126 PHE A N 1
ATOM 1019 C CA . PHE A 1 126 ? -3.792 -10.578 3.839 1.00 92.00 126 PHE A CA 1
ATOM 1020 C C . PHE A 1 126 ? -3.675 -12.083 3.574 1.00 92.00 126 PHE A C 1
ATOM 1022 O O . PHE A 1 126 ? -4.384 -12.635 2.728 1.00 92.00 126 PHE A O 1
ATOM 1029 N N . SER A 1 127 ? -2.809 -12.765 4.323 1.00 92.06 127 SER A N 1
ATOM 1030 C CA . SER A 1 127 ? -2.556 -14.199 4.160 1.00 92.06 127 SER A CA 1
ATOM 1031 C C . SER A 1 127 ? -3.809 -15.034 4.437 1.00 92.06 127 SER A C 1
ATOM 1033 O O . SER A 1 127 ? -4.135 -15.926 3.651 1.00 92.06 127 SER A O 1
ATOM 1035 N N . ASN A 1 128 ? -4.564 -14.692 5.486 1.00 91.81 128 ASN A N 1
ATOM 1036 C CA . ASN A 1 128 ? -5.847 -15.318 5.830 1.00 91.81 128 ASN A CA 1
ATOM 1037 C C . ASN A 1 128 ? -6.921 -15.101 4.753 1.00 91.81 128 ASN A C 1
ATOM 1039 O O . ASN A 1 128 ? -7.794 -15.945 4.557 1.00 91.81 128 ASN A O 1
ATOM 1043 N N . GLN A 1 129 ? -6.823 -14.002 4.005 1.00 88.44 129 GLN A N 1
ATOM 1044 C CA . GLN A 1 129 ? -7.675 -13.695 2.853 1.00 88.44 129 GLN A CA 1
ATOM 1045 C C . GLN A 1 129 ? -7.147 -14.284 1.537 1.00 88.44 129 GLN A C 1
ATOM 1047 O O . GLN A 1 129 ? -7.660 -13.977 0.461 1.00 88.44 129 GLN A O 1
ATOM 1052 N N . ASN A 1 130 ? -6.153 -15.174 1.615 1.00 89.06 130 ASN A N 1
ATOM 1053 C CA . ASN A 1 130 ? -5.528 -15.840 0.481 1.00 89.06 130 ASN A CA 1
ATOM 1054 C C . ASN A 1 130 ? -4.840 -14.869 -0.497 1.00 89.06 130 ASN A C 1
ATOM 1056 O O . ASN A 1 130 ? -4.791 -15.143 -1.695 1.00 89.06 130 ASN A O 1
ATOM 1060 N N . PHE A 1 131 ? -4.263 -13.774 0.005 1.00 88.50 131 PHE A N 1
ATOM 1061 C CA . PHE A 1 131 ? -3.326 -12.941 -0.752 1.00 88.50 131 PHE A CA 1
ATOM 1062 C C . PHE A 1 131 ? -1.887 -13.439 -0.598 1.00 88.50 131 PHE A C 1
ATOM 1064 O O . PHE A 1 131 ? -1.477 -13.936 0.454 1.00 88.50 131 PHE A O 1
ATOM 1071 N N . GLU A 1 132 ? -1.125 -13.383 -1.682 1.00 90.94 132 GLU A N 1
ATOM 1072 C CA . GLU A 1 132 ? 0.332 -13.408 -1.645 1.00 90.94 132 GLU A CA 1
ATOM 1073 C C . GLU A 1 132 ? 0.824 -12.023 -1.241 1.00 90.94 132 GLU A C 1
ATOM 1075 O O . GLU A 1 132 ? 0.348 -11.018 -1.761 1.00 90.94 132 GLU A O 1
ATOM 1080 N N . VAL A 1 133 ? 1.740 -11.965 -0.286 1.00 92.12 133 VAL A N 1
ATOM 1081 C CA . VAL A 1 133 ? 2.217 -10.700 0.257 1.00 92.12 133 VAL A CA 1
ATOM 1082 C C . VAL A 1 133 ? 3.625 -10.461 -0.252 1.00 92.12 133 VAL A C 1
ATOM 1084 O O . VAL A 1 133 ? 4.509 -11.260 0.032 1.00 92.12 133 VAL A O 1
ATOM 1087 N N . ILE A 1 134 ? 3.807 -9.362 -0.977 1.00 91.94 134 ILE A N 1
ATOM 1088 C CA . ILE A 1 134 ? 5.097 -8.879 -1.461 1.00 91.94 134 ILE A CA 1
ATOM 1089 C C . ILE A 1 134 ? 5.493 -7.681 -0.607 1.00 91.94 134 ILE A C 1
ATOM 1091 O O . ILE A 1 134 ? 4.740 -6.711 -0.473 1.00 91.94 134 ILE A O 1
ATOM 1095 N N . ARG A 1 135 ? 6.670 -7.756 0.004 1.00 93.69 135 ARG A N 1
ATOM 1096 C CA . ARG A 1 135 ? 7.213 -6.685 0.849 1.00 93.69 135 ARG A CA 1
ATOM 1097 C C . ARG A 1 135 ? 7.827 -5.573 0.004 1.00 93.69 135 ARG A C 1
ATOM 1099 O O . ARG A 1 135 ? 8.142 -5.780 -1.164 1.00 93.69 135 ARG A O 1
ATOM 1106 N N . TRP A 1 136 ? 8.004 -4.385 0.587 1.00 92.69 136 TRP A N 1
ATOM 1107 C CA . TRP A 1 136 ? 8.619 -3.256 -0.118 1.00 92.69 136 TRP A CA 1
ATOM 1108 C C . TRP A 1 136 ? 9.998 -3.600 -0.675 1.00 92.69 136 TRP A C 1
ATOM 1110 O O . TRP A 1 136 ? 10.265 -3.382 -1.850 1.00 92.69 136 TRP A O 1
ATOM 1120 N N . ASP A 1 137 ? 10.873 -4.143 0.163 1.00 91.44 137 ASP A N 1
ATOM 1121 C CA . ASP A 1 137 ? 12.216 -4.564 -0.218 1.00 91.44 137 ASP A CA 1
ATOM 1122 C C . ASP A 1 137 ? 12.192 -5.667 -1.283 1.00 91.44 137 ASP A C 1
ATOM 1124 O O . ASP A 1 137 ? 12.841 -5.504 -2.311 1.00 91.44 137 ASP A O 1
ATOM 1128 N N . GLU A 1 138 ? 11.372 -6.707 -1.106 1.00 91.12 138 GLU A N 1
ATOM 1129 C CA . GLU A 1 138 ? 11.160 -7.776 -2.099 1.00 91.12 138 GLU A CA 1
ATOM 1130 C C . GLU A 1 138 ? 10.666 -7.235 -3.452 1.00 91.12 138 GLU A C 1
ATOM 1132 O O . GLU A 1 138 ? 11.015 -7.743 -4.519 1.00 91.12 138 GLU A O 1
ATOM 1137 N N . PHE A 1 139 ? 9.849 -6.182 -3.439 1.00 90.00 139 PHE A N 1
ATOM 1138 C CA . PHE A 1 139 ? 9.355 -5.576 -4.668 1.00 90.00 139 PHE A CA 1
ATOM 1139 C C . PHE A 1 139 ? 10.470 -4.925 -5.495 1.00 90.00 139 PHE A C 1
ATOM 1141 O O . PHE A 1 139 ? 10.400 -4.926 -6.728 1.00 90.00 139 PHE A O 1
ATOM 1148 N N . TRP A 1 140 ? 11.478 -4.361 -4.824 1.00 87.50 140 TRP A N 1
ATOM 1149 C CA . TRP A 1 140 ? 12.619 -3.685 -5.448 1.00 87.50 140 TRP A CA 1
ATOM 1150 C C . TRP A 1 140 ? 13.841 -4.586 -5.631 1.00 87.50 140 TRP A C 1
ATOM 1152 O O . TRP A 1 140 ? 14.784 -4.177 -6.314 1.00 87.50 140 TRP A O 1
ATOM 1162 N N . ASP A 1 141 ? 13.835 -5.776 -5.035 1.00 84.31 141 ASP A N 1
ATOM 1163 C CA . ASP A 1 141 ? 14.932 -6.726 -5.121 1.00 84.31 141 ASP A CA 1
ATOM 1164 C C . ASP A 1 141 ? 14.981 -7.385 -6.509 1.00 84.31 141 ASP A C 1
ATOM 1166 O O . ASP A 1 141 ? 14.001 -7.929 -7.023 1.00 84.31 141 ASP A O 1
ATOM 1170 N N . TRP A 1 142 ? 16.151 -7.296 -7.136 1.00 68.00 142 TRP A N 1
ATOM 1171 C CA . TRP A 1 142 ? 16.433 -7.887 -8.442 1.00 68.00 142 TRP A CA 1
ATOM 1172 C C . TRP A 1 142 ? 17.008 -9.298 -8.336 1.00 68.00 142 TRP A C 1
ATOM 1174 O O . TRP A 1 142 ? 16.998 -10.019 -9.333 1.00 68.00 142 TRP A O 1
ATOM 1184 N N . ASP A 1 143 ? 17.479 -9.678 -7.146 1.00 62.16 143 ASP A N 1
ATOM 1185 C CA . ASP A 1 143 ? 18.080 -10.976 -6.847 1.00 62.16 143 ASP A CA 1
ATOM 1186 C C . ASP A 1 143 ? 17.068 -11.944 -6.196 1.00 62.16 143 ASP A C 1
ATOM 1188 O O . ASP A 1 143 ? 17.407 -13.084 -5.872 1.00 62.16 143 ASP A O 1
ATOM 1192 N N . PHE A 1 144 ? 15.811 -11.518 -6.020 1.00 55.50 144 PHE A N 1
ATOM 1193 C CA . PHE A 1 144 ? 14.752 -12.343 -5.444 1.00 55.50 144 PHE A CA 1
ATOM 1194 C C . PHE A 1 144 ? 14.209 -13.352 -6.473 1.00 55.50 144 PHE A C 1
ATOM 1196 O O . PHE A 1 144 ? 13.267 -13.079 -7.218 1.00 55.50 144 PHE A O 1
ATOM 1203 N N . GLU A 1 145 ? 14.817 -14.541 -6.520 1.00 44.88 145 GLU A N 1
ATOM 1204 C CA . GLU A 1 145 ? 14.272 -15.729 -7.192 1.00 44.88 145 GLU A CA 1
ATOM 1205 C C . GLU A 1 145 ? 13.228 -16.403 -6.279 1.00 44.88 145 GLU A C 1
ATOM 1207 O O . GLU A 1 145 ? 13.561 -17.281 -5.481 1.00 44.88 145 GLU A O 1
ATOM 1212 N N . GLY A 1 146 ? 11.972 -15.948 -6.352 1.00 47.91 146 GLY A N 1
ATOM 1213 C CA . GLY A 1 146 ? 10.821 -16.542 -5.655 1.00 47.91 146 GLY A CA 1
ATOM 1214 C C . GLY A 1 146 ? 9.952 -17.389 -6.570 1.00 47.91 146 GLY A C 1
ATOM 1215 O O . GLY A 1 146 ? 9.488 -16.830 -7.589 1.00 47.91 146 GLY A O 1
#

Foldseek 3Di:
DDPPPDPPVQQAAKEKEAPVLVCVVVVHDPPPADPQNRQWIFMFAECVCVVLDFDDPPFDDDDPVNLVVSVVVVVCCCLPPLVPDPAPCNCSGYPDDDDPVPDPDDQPSVHGTGGPDGRVSSVVSCVVSRYHYQYPCNRRDRPDPD

pLDDT: mean 77.52, std 17.96, range [32.78, 94.44]

Mean predicted aligned error: 8.4 Å

Solvent-accessible surface area (backbone atoms only — not comparable to full-atom values): 8985 Å² total; per-residue (Å²): 132,81,96,79,80,84,80,77,73,74,63,52,25,30,40,39,38,45,58,62,56,59,28,60,76,70,74,50,80,97,70,95,69,55,67,63,57,59,56,15,25,31,48,46,56,42,69,96,42,52,98,65,55,91,73,71,94,75,55,46,89,75,53,71,68,57,50,54,50,50,50,54,50,52,52,47,47,35,69,74,43,59,77,66,51,90,38,75,38,43,62,64,35,44,85,72,93,69,63,83,90,73,54,85,80,71,50,58,100,82,50,43,48,41,36,76,34,49,59,66,60,45,53,50,47,37,45,78,69,55,35,43,82,38,42,57,66,58,39,70,35,85,83,70,87,125

Secondary structure (DSSP, 8-state):
--S-SS---PPPEEEEEEHHHHHHHTT----S--HHHHHSEEEEE-GGGGGG----TTPPP--HHHHHHHHHHHHHHIIIIITT---TTHHHH------TTT-----BTTBSB-TT--HHHHHHHHHHTT-EEEEHHHHH-SS---

Sequence (146 aa):
MNENLLQHTEKPAVLVFHISEFFKTYGMSVSNLSQTICDSPFYIYDRSFKDKGPKFEDEKPISDEDFDTGFAILKTIWNEYVGKAKTPSFSRVFKIMTDLDTDDFYVESRYGFAPGYDLDAAIEAFSNQNFEVIRWDEFWDWDFEG

Radius of gyration: 15.86 Å; Cα contacts (8 Å, |Δi|>4): 176; chains: 1; bounding box: 32×55×34 Å